Protein AF-A0A4Q3KS53-F1 (afdb_monomer)

Secondary structure (DSSP, 8-state):
----S---------EEEPPTTTTTT-SEEE----GGGHHHHH-TTS-HHHHHTT-S---S------B-GGGGSTT--SGGGG-B---

Radius of gyration: 17.67 Å; Cα contacts (8 Å, |Δi|>4): 84; chains: 1; bounding box: 33×41×44 Å

Mean predicted aligned error: 5.57 Å

Sequence (87 aa):
YTASPDVGASFVIVTTEANPAVAPLHHRMPVIVPKAHLQTWLSPATGVADAEALLVPYTGAMRIYPVSTQVNSPRHTDADCIAPIAL

Nearest PDB structures (foldseek):
  2f20-assembly2_B  TM=8.521E-01  e=1.568E-03  Bacteroides thetaiotaomicron
  6kbz-assembly4_H  TM=8.512E-01  e=5.974E-02  Escherichia coli

pLDDT: mean 92.7, std 12.27, range [43.75, 98.44]

Structure (mmCIF, N/CA/C/O backbone):
data_AF-A0A4Q3KS53-F1
#
_entry.id   AF-A0A4Q3KS53-F1
#
loop_
_atom_site.group_PDB
_atom_site.id
_atom_site.type_symbol
_atom_site.label_atom_id
_atom_site.label_alt_id
_atom_site.label_comp_id
_atom_site.label_asym_id
_atom_site.label_entity_id
_atom_site.label_seq_id
_atom_site.pdbx_PDB_ins_code
_atom_site.Cartn_x
_atom_site.Cartn_y
_atom_site.Cartn_z
_atom_site.occupancy
_atom_site.B_iso_or_equiv
_atom_site.auth_seq_id
_atom_site.auth_comp_id
_atom_site.auth_asym_id
_atom_site.auth_atom_id
_atom_site.pdbx_PDB_model_num
ATOM 1 N N . TYR A 1 1 ? -13.670 24.196 22.877 1.00 46.53 1 TYR A N 1
ATOM 2 C CA . TYR A 1 1 ? -12.473 23.569 22.290 1.00 46.53 1 TYR A CA 1
ATOM 3 C C . TYR A 1 1 ? -12.010 24.465 21.153 1.00 46.53 1 TYR A C 1
ATOM 5 O O . TYR A 1 1 ? -12.495 24.350 20.038 1.00 46.53 1 TYR A O 1
ATOM 13 N N . THR A 1 2 ? -11.205 25.475 21.467 1.0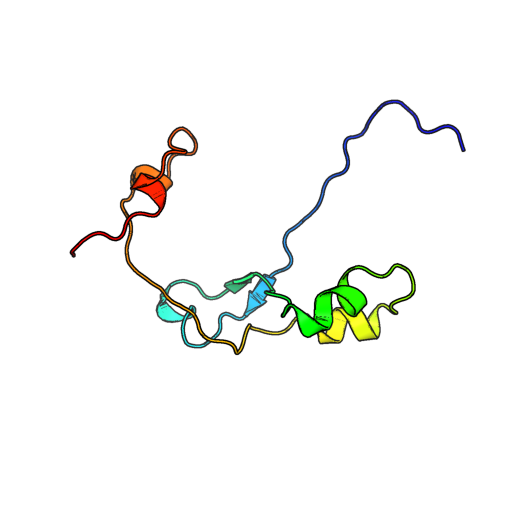0 43.75 2 THR A N 1
ATOM 14 C CA . THR A 1 2 ? -10.626 26.390 20.477 1.00 43.75 2 THR A CA 1
ATOM 15 C C . THR A 1 2 ? -9.335 25.754 19.984 1.00 43.75 2 THR A C 1
ATOM 17 O O . THR A 1 2 ? -8.361 25.699 20.732 1.00 43.75 2 THR A O 1
ATOM 20 N N . ALA A 1 3 ? -9.354 25.201 18.773 1.00 48.41 3 ALA A N 1
ATOM 21 C CA . ALA A 1 3 ? -8.147 24.692 18.141 1.00 48.41 3 ALA A CA 1
ATOM 22 C C . ALA A 1 3 ? -7.183 25.863 17.884 1.00 48.41 3 ALA A C 1
ATOM 24 O O . ALA A 1 3 ? -7.561 26.874 17.292 1.00 48.41 3 ALA A O 1
ATOM 25 N N . SER A 1 4 ? -5.959 25.717 18.393 1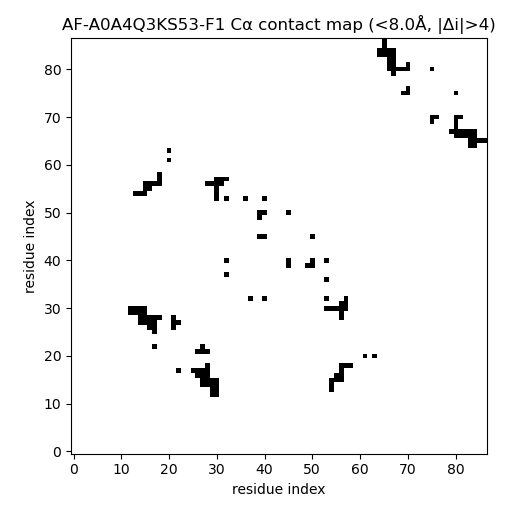.00 53.84 4 SER A N 1
ATOM 26 C CA . SER A 1 4 ? -4.788 26.541 18.068 1.00 53.84 4 SER A CA 1
ATOM 27 C C . SER A 1 4 ? -4.487 26.463 16.558 1.00 53.84 4 SER A C 1
ATOM 29 O O . SER A 1 4 ? -4.864 25.467 15.936 1.00 53.84 4 SER A O 1
ATOM 31 N N . PRO A 1 5 ? -3.820 27.463 15.952 1.00 55.50 5 PRO A N 1
ATOM 32 C CA . PRO A 1 5 ? -3.626 27.534 14.507 1.00 55.50 5 PRO A CA 1
ATOM 33 C C . PRO A 1 5 ? -2.740 26.381 14.003 1.00 55.50 5 PRO A C 1
ATOM 35 O O . PRO A 1 5 ? -1.563 26.294 14.335 1.00 55.50 5 PRO A O 1
ATOM 38 N N . ASP A 1 6 ? -3.370 25.495 13.233 1.00 67.56 6 ASP A N 1
ATOM 39 C CA . ASP A 1 6 ? -2.828 24.586 12.215 1.00 67.56 6 ASP A CA 1
ATOM 40 C C . ASP A 1 6 ? -1.473 23.906 12.511 1.00 67.56 6 ASP A C 1
ATOM 42 O O . ASP A 1 6 ? -0.467 24.102 11.827 1.00 67.56 6 ASP A O 1
ATOM 46 N N . VAL A 1 7 ? -1.461 22.984 13.480 1.00 62.41 7 VAL A N 1
ATOM 47 C CA . VAL A 1 7 ? -0.628 21.784 13.301 1.00 62.41 7 VAL A CA 1
ATOM 48 C C . VAL A 1 7 ? -1.338 20.967 12.226 1.00 62.41 7 VAL A C 1
ATOM 50 O O . VAL A 1 7 ? -2.283 20.240 12.532 1.00 62.41 7 VAL A O 1
ATOM 53 N N . GLY A 1 8 ? -0.946 21.166 10.965 1.00 73.88 8 GLY A N 1
ATOM 54 C CA . GLY A 1 8 ? -1.561 20.491 9.825 1.00 73.88 8 GLY A CA 1
ATOM 55 C C . GLY A 1 8 ? -1.672 18.988 10.082 1.00 73.88 8 GLY A C 1
ATOM 56 O O . GLY A 1 8 ? -0.722 18.355 10.551 1.00 73.88 8 GLY A O 1
ATOM 57 N N . ALA A 1 9 ? -2.854 18.425 9.830 1.00 86.75 9 ALA A N 1
ATOM 58 C CA . ALA A 1 9 ? -3.104 17.007 10.043 1.00 86.75 9 ALA A CA 1
ATOM 59 C C . ALA A 1 9 ? -2.046 16.166 9.307 1.00 86.75 9 ALA A C 1
ATOM 61 O O . ALA A 1 9 ? -1.831 16.327 8.106 1.00 86.75 9 ALA A O 1
ATOM 62 N N . SER A 1 10 ? -1.382 15.272 10.038 1.00 92.56 10 SER A N 1
ATOM 63 C CA . SER A 1 10 ? -0.423 14.315 9.484 1.00 92.56 10 SER A CA 1
ATOM 64 C C . SER A 1 10 ? -1.011 12.909 9.514 1.00 92.56 10 SER A C 1
ATOM 66 O O . SER A 1 10 ? -1.928 12.616 10.283 1.00 92.56 10 SER A O 1
ATOM 68 N N . PHE A 1 11 ? -0.500 12.035 8.653 1.00 95.19 11 PHE A N 1
ATOM 69 C CA . PHE A 1 11 ? -0.916 10.640 8.587 1.00 95.19 11 PHE A CA 1
ATOM 70 C C . PHE A 1 11 ? 0.275 9.745 8.246 1.00 95.19 11 PHE A C 1
ATOM 72 O O . PHE A 1 11 ? 1.331 10.214 7.820 1.00 95.19 11 PHE A O 1
ATOM 79 N N . VAL A 1 12 ? 0.082 8.440 8.416 1.00 97.00 12 VAL A N 1
ATOM 80 C CA . VAL A 1 12 ? 1.037 7.402 8.021 1.00 97.00 12 VAL A CA 1
ATOM 81 C C . VAL A 1 12 ? 0.359 6.395 7.101 1.00 97.00 12 VAL A C 1
ATOM 83 O O . VAL A 1 12 ? -0.851 6.183 7.181 1.00 97.00 12 VAL A O 1
ATOM 86 N N . ILE A 1 13 ? 1.142 5.753 6.236 1.00 97.88 13 ILE A N 1
ATOM 87 C CA . ILE A 1 13 ? 0.677 4.612 5.445 1.00 97.88 13 ILE A CA 1
ATOM 88 C C . ILE A 1 13 ? 0.937 3.342 6.254 1.00 97.88 13 ILE A C 1
ATOM 90 O O . ILE A 1 13 ? 2.085 3.029 6.573 1.00 97.88 13 ILE A O 1
ATOM 94 N N . VAL A 1 14 ? -0.126 2.600 6.569 1.00 97.69 14 VAL A N 1
ATOM 95 C CA . VAL A 1 14 ? -0.008 1.289 7.217 1.00 97.69 14 VAL A CA 1
ATOM 96 C C . VAL A 1 14 ? 0.495 0.270 6.198 1.00 97.69 14 VAL A C 1
ATOM 98 O O . VAL A 1 14 ? 0.045 0.224 5.051 1.00 97.69 14 VAL A O 1
ATOM 101 N N . THR A 1 15 ? 1.440 -0.562 6.615 1.00 98.19 15 THR A N 1
ATOM 102 C CA . THR A 1 15 ? 2.022 -1.616 5.780 1.00 98.19 15 THR A CA 1
ATOM 103 C C . THR A 1 15 ? 1.844 -2.979 6.418 1.00 98.19 15 THR A C 1
ATOM 105 O O . THR A 1 15 ? 1.761 -3.079 7.638 1.00 98.19 15 THR A O 1
ATOM 108 N N . THR A 1 16 ? 1.928 -4.011 5.597 1.00 98.44 16 THR A N 1
ATOM 109 C CA . THR A 1 16 ? 1.867 -5.421 5.976 1.00 98.44 16 THR A CA 1
ATOM 110 C C . THR A 1 16 ? 2.970 -6.205 5.247 1.00 98.44 16 THR A C 1
ATOM 112 O O . THR A 1 16 ? 3.790 -5.614 4.527 1.00 98.44 16 THR A O 1
ATOM 115 N N . GLU A 1 17 ? 3.029 -7.517 5.455 1.00 98.44 17 GLU A N 1
ATOM 116 C CA . GLU A 1 17 ? 3.918 -8.413 4.711 1.00 98.44 17 GLU A CA 1
ATOM 117 C C . GLU A 1 17 ? 3.591 -8.389 3.215 1.00 98.44 17 GLU A C 1
ATOM 119 O O . GLU A 1 17 ? 2.439 -8.223 2.810 1.00 98.44 17 GLU A O 1
ATOM 124 N N . ALA A 1 18 ? 4.608 -8.537 2.368 1.00 98.31 18 ALA A N 1
ATOM 125 C CA . ALA A 1 18 ? 4.389 -8.621 0.932 1.00 98.31 18 ALA A CA 1
ATOM 126 C C . ALA A 1 18 ? 3.643 -9.908 0.546 1.00 98.31 18 ALA A C 1
ATOM 128 O O . ALA A 1 18 ? 3.967 -11.002 1.002 1.00 98.31 18 ALA A O 1
ATOM 129 N N . ASN A 1 19 ? 2.672 -9.786 -0.360 1.00 98.00 19 ASN A N 1
ATOM 130 C CA . ASN A 1 19 ? 2.050 -10.939 -1.006 1.00 98.00 19 ASN A CA 1
ATOM 131 C C . ASN A 1 19 ? 3.002 -11.569 -2.057 1.00 98.00 19 ASN A C 1
ATOM 133 O O . ASN A 1 19 ? 4.030 -10.971 -2.392 1.00 98.00 19 ASN A O 1
ATOM 137 N N . PRO A 1 20 ? 2.668 -12.735 -2.650 1.00 96.81 20 PRO A N 1
ATOM 138 C CA . PRO A 1 20 ? 3.542 -13.401 -3.622 1.00 96.81 20 PRO A CA 1
ATOM 139 C C . PRO A 1 20 ? 3.907 -12.5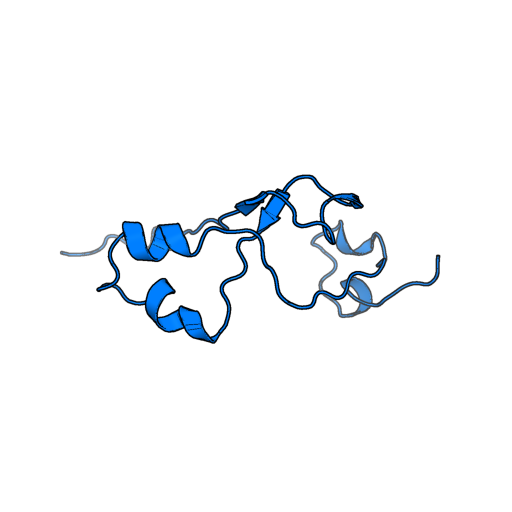66 -4.858 1.00 96.81 20 PRO A C 1
ATOM 141 O O . PRO A 1 20 ? 4.954 -12.795 -5.455 1.00 96.81 20 PRO A O 1
ATOM 144 N N . ALA A 1 21 ? 3.068 -11.600 -5.249 1.00 96.62 21 ALA A N 1
ATOM 145 C CA . ALA A 1 21 ? 3.352 -10.724 -6.384 1.00 96.62 21 ALA A CA 1
ATOM 146 C C . ALA A 1 21 ? 4.413 -9.661 -6.043 1.00 96.62 21 ALA A C 1
ATOM 148 O O . ALA A 1 21 ? 5.234 -9.325 -6.893 1.00 96.62 21 ALA A O 1
ATOM 149 N N . VAL A 1 22 ? 4.408 -9.139 -4.811 1.00 97.94 22 VAL A N 1
ATOM 150 C CA . VAL A 1 22 ? 5.315 -8.067 -4.359 1.00 97.94 22 VAL A CA 1
ATOM 151 C C . VAL A 1 22 ? 6.595 -8.612 -3.720 1.00 97.94 22 VAL A C 1
ATOM 153 O O . VAL A 1 22 ? 7.632 -7.958 -3.804 1.00 97.94 22 VAL A O 1
ATOM 156 N N . ALA A 1 23 ? 6.556 -9.812 -3.135 1.00 97.81 23 ALA A N 1
ATOM 157 C CA . ALA A 1 23 ? 7.688 -10.423 -2.435 1.00 97.81 23 ALA A CA 1
ATOM 158 C C . ALA A 1 23 ? 9.011 -10.459 -3.236 1.00 97.81 23 ALA A C 1
ATOM 160 O O . ALA A 1 23 ? 10.057 -10.235 -2.626 1.00 97.81 23 ALA A O 1
ATOM 161 N N . PRO A 1 24 ? 9.018 -10.659 -4.575 1.00 96.81 24 PRO A N 1
ATOM 162 C CA . PRO A 1 24 ? 10.248 -10.575 -5.369 1.00 96.81 24 PRO A CA 1
ATOM 1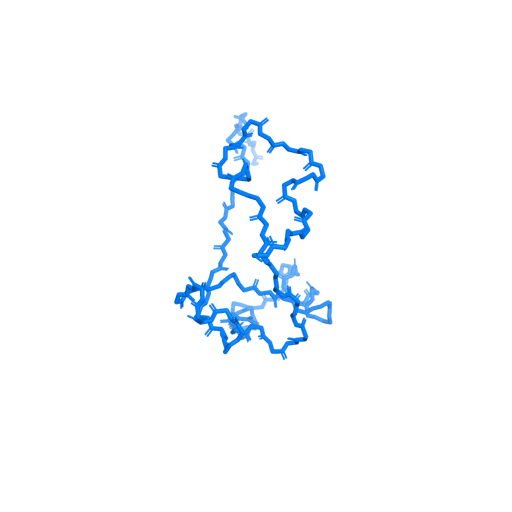63 C C . PRO A 1 24 ? 10.880 -9.174 -5.423 1.00 96.81 24 PRO A C 1
ATOM 165 O O . PRO A 1 24 ? 12.062 -9.056 -5.732 1.00 96.81 24 PRO A O 1
ATOM 168 N N . LEU A 1 25 ? 10.105 -8.116 -5.160 1.00 95.88 25 LEU A N 1
ATOM 169 C CA . LEU A 1 25 ? 10.554 -6.720 -5.188 1.00 95.88 25 LEU A CA 1
ATOM 170 C C . LEU A 1 25 ? 10.923 -6.196 -3.797 1.00 95.88 25 LEU A C 1
ATOM 172 O O . LEU A 1 25 ? 11.893 -5.455 -3.650 1.00 95.88 25 LEU A O 1
ATOM 176 N N . HIS A 1 26 ? 10.120 -6.525 -2.781 1.00 97.94 26 HIS A N 1
ATOM 177 C CA . HIS A 1 26 ? 10.300 -6.042 -1.415 1.00 97.94 26 HIS A CA 1
ATOM 178 C C . HIS A 1 26 ? 9.538 -6.921 -0.407 1.00 97.94 26 HIS A C 1
ATOM 180 O O . HIS A 1 26 ? 8.496 -7.480 -0.727 1.00 97.94 26 HIS A O 1
ATOM 186 N N . HIS A 1 27 ? 10.014 -6.999 0.841 1.00 98.31 27 HIS A N 1
ATOM 187 C CA . HIS A 1 27 ? 9.423 -7.836 1.903 1.00 98.31 27 HIS A CA 1
ATOM 188 C C . HIS A 1 27 ? 8.160 -7.235 2.558 1.00 98.31 27 HIS A C 1
ATOM 190 O O . HIS A 1 27 ? 7.450 -7.914 3.296 1.00 98.31 27 HIS A O 1
ATOM 196 N N . ARG A 1 28 ? 7.869 -5.956 2.295 1.00 98.25 28 ARG A N 1
ATOM 197 C CA . ARG A 1 28 ? 6.684 -5.225 2.782 1.00 98.25 28 ARG A CA 1
ATOM 198 C C . ARG A 1 28 ? 5.892 -4.622 1.637 1.00 98.25 28 ARG A C 1
ATOM 200 O O . ARG A 1 28 ? 6.485 -4.203 0.644 1.00 98.25 28 ARG A O 1
ATOM 207 N N . MET A 1 29 ? 4.589 -4.468 1.850 1.00 98.31 29 MET A N 1
ATOM 208 C CA . MET A 1 29 ? 3.671 -3.747 0.965 1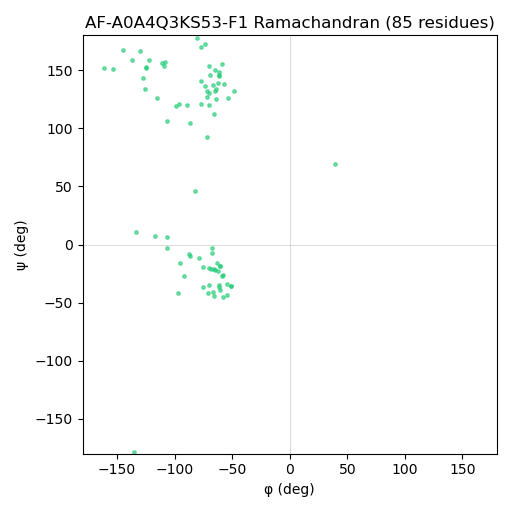.00 98.31 29 MET A CA 1
ATOM 209 C C . MET A 1 29 ? 2.707 -2.858 1.773 1.00 98.31 29 MET A C 1
ATOM 211 O O . MET A 1 29 ? 2.511 -3.105 2.965 1.00 98.31 29 MET A O 1
ATOM 215 N N . PRO A 1 30 ? 2.094 -1.818 1.182 1.00 98.38 30 PRO A N 1
ATOM 216 C CA . PRO A 1 30 ? 1.010 -1.093 1.843 1.00 98.38 30 PRO A CA 1
ATOM 217 C C . PRO A 1 30 ? -0.214 -1.996 2.053 1.00 98.38 30 PRO A C 1
ATOM 219 O O . PRO A 1 30 ? -0.483 -2.886 1.244 1.00 98.38 30 PRO A O 1
ATOM 222 N N . VAL A 1 31 ? -0.986 -1.738 3.110 1.00 98.31 31 VAL A N 1
ATOM 223 C CA . VAL A 1 31 ? -2.326 -2.326 3.257 1.00 98.31 31 VAL A CA 1
ATOM 224 C C . VAL A 1 31 ? -3.244 -1.687 2.215 1.00 98.31 31 VAL A C 1
ATOM 226 O O . VAL A 1 31 ? -3.429 -0.471 2.201 1.00 98.31 31 VAL A O 1
ATOM 229 N N . ILE A 1 32 ? -3.815 -2.503 1.328 1.00 98.00 32 ILE A N 1
ATOM 230 C CA . ILE A 1 32 ? -4.748 -2.050 0.289 1.00 98.00 32 ILE A CA 1
ATOM 231 C C . ILE A 1 32 ? -6.151 -2.504 0.685 1.00 98.00 32 ILE A C 1
ATOM 233 O O . ILE A 1 32 ? -6.486 -3.680 0.560 1.00 98.00 32 ILE A O 1
ATOM 237 N N . VAL A 1 33 ? -6.981 -1.564 1.138 1.00 97.31 33 VAL A N 1
ATOM 238 C CA . VAL A 1 33 ? -8.369 -1.835 1.537 1.00 97.31 33 VAL A CA 1
ATOM 239 C C . VAL A 1 33 ? -9.253 -1.984 0.288 1.00 97.31 33 VAL A C 1
ATOM 241 O O . VAL A 1 33 ? -9.359 -1.038 -0.501 1.00 97.31 33 VAL A O 1
ATOM 244 N N . PRO A 1 34 ? -9.923 -3.135 0.073 1.00 95.94 34 PRO A N 1
ATOM 245 C CA . PRO A 1 34 ? -10.863 -3.295 -1.032 1.00 95.94 34 PRO A CA 1
ATOM 246 C C . PRO A 1 34 ? -12.031 -2.310 -0.930 1.00 95.94 34 PRO A C 1
ATOM 248 O O . PRO A 1 34 ? -12.510 -2.012 0.162 1.00 95.94 34 PRO A O 1
ATOM 251 N N . LYS A 1 35 ? -12.567 -1.872 -2.078 1.00 95.62 35 LYS A N 1
ATOM 252 C CA . LYS A 1 35 ? -13.680 -0.902 -2.130 1.00 95.62 35 LYS A CA 1
ATOM 253 C C . LYS A 1 35 ? -14.880 -1.292 -1.253 1.00 95.62 35 LYS A C 1
ATOM 255 O O . LYS A 1 35 ? -15.491 -0.419 -0.648 1.00 95.62 35 LYS A O 1
ATOM 260 N N . ALA A 1 36 ? -15.181 -2.589 -1.156 1.00 96.56 36 ALA A N 1
ATOM 261 C CA . ALA A 1 36 ? -16.274 -3.121 -0.340 1.00 96.56 36 ALA A CA 1
ATOM 262 C C . ALA A 1 36 ? -16.114 -2.857 1.172 1.00 96.56 36 ALA A C 1
ATOM 264 O O . ALA A 1 36 ? -17.111 -2.824 1.885 1.00 96.56 36 ALA A O 1
ATOM 265 N N . HIS A 1 37 ? -14.888 -2.627 1.655 1.00 96.69 37 HIS A N 1
ATOM 266 C CA . HIS A 1 37 ? -14.577 -2.418 3.073 1.00 96.69 37 HIS A CA 1
ATOM 267 C C . HIS A 1 37 ? -14.245 -0.960 3.420 1.00 96.69 37 HIS A C 1
ATOM 269 O O . HIS A 1 37 ? -13.886 -0.669 4.558 1.00 96.69 37 HIS A O 1
ATOM 275 N N . LEU A 1 38 ? -14.391 -0.017 2.479 1.00 96.06 38 LEU A N 1
ATOM 276 C CA . LEU A 1 38 ? -14.082 1.398 2.732 1.00 96.06 38 LEU A CA 1
ATOM 277 C C . LEU A 1 38 ? -14.942 2.007 3.842 1.00 96.06 38 LEU A C 1
ATOM 279 O O . LEU A 1 38 ? -14.442 2.820 4.608 1.00 96.06 38 LEU A O 1
ATOM 283 N N . GLN A 1 39 ? -16.216 1.615 3.944 1.00 96.81 39 GLN A N 1
ATOM 284 C CA . GLN A 1 39 ? -17.094 2.105 5.012 1.00 96.81 39 GLN A CA 1
ATOM 285 C C . GLN A 1 39 ? -16.630 1.614 6.382 1.00 96.81 39 GLN A C 1
ATOM 287 O O . GLN A 1 39 ? -16.523 2.414 7.305 1.00 96.81 39 GLN A O 1
ATOM 292 N N . THR A 1 40 ? -16.275 0.332 6.496 1.00 97.00 40 THR A N 1
ATOM 293 C CA . THR A 1 40 ? -15.654 -0.209 7.710 1.00 97.00 40 THR A CA 1
ATOM 294 C C . THR A 1 40 ? -14.368 0.553 8.034 1.00 97.00 40 THR A C 1
ATOM 296 O O . THR A 1 40 ? -14.198 0.988 9.161 1.00 97.00 40 THR A O 1
ATOM 299 N N . TRP A 1 41 ? -13.503 0.819 7.054 1.00 97.31 41 TRP A N 1
ATOM 300 C CA . TRP A 1 41 ? -12.241 1.528 7.293 1.00 97.31 41 TRP A CA 1
ATOM 301 C C . TRP A 1 41 ? -12.398 3.001 7.718 1.00 97.31 41 TRP A C 1
ATOM 303 O O . TRP A 1 41 ? -11.659 3.472 8.576 1.00 97.31 41 TRP A O 1
ATOM 313 N N . LEU A 1 42 ? -13.327 3.744 7.109 1.00 96.75 42 LEU A N 1
ATOM 314 C CA . LEU A 1 42 ? -13.439 5.201 7.285 1.00 96.75 42 LEU A CA 1
ATOM 315 C C . LEU A 1 42 ? -14.451 5.626 8.357 1.00 96.75 42 LEU A C 1
ATOM 317 O O . LEU A 1 42 ? -14.450 6.789 8.762 1.00 96.75 42 LEU A O 1
ATOM 321 N N . SER A 1 43 ? -15.344 4.731 8.781 1.00 97.44 43 SER A N 1
ATOM 322 C CA . SER A 1 43 ? -16.399 5.066 9.737 1.00 97.44 43 SER A CA 1
ATOM 323 C C . SER A 1 43 ? -15.830 5.283 11.146 1.00 97.44 43 SER A C 1
ATOM 325 O O . SER A 1 43 ? -15.214 4.371 11.699 1.00 97.44 43 SER A O 1
ATOM 327 N N . PRO A 1 44 ? -16.122 6.424 11.800 1.00 96.19 44 PRO A N 1
ATOM 328 C CA . PRO A 1 44 ? -15.761 6.649 13.202 1.00 96.19 44 PRO A CA 1
ATOM 329 C C . PRO A 1 44 ? -16.438 5.682 14.184 1.00 96.19 44 PRO A C 1
ATOM 331 O O . PRO A 1 44 ? -16.040 5.612 15.342 1.00 96.19 44 PRO A O 1
ATOM 334 N N . ALA A 1 45 ? -17.492 4.986 13.744 1.00 97.44 45 ALA A N 1
ATOM 335 C CA . ALA A 1 45 ? -18.212 4.003 14.549 1.00 97.44 45 ALA A CA 1
ATOM 336 C C . ALA A 1 45 ? -17.590 2.598 14.484 1.00 97.44 45 ALA A C 1
ATOM 338 O O . ALA A 1 45 ? -18.010 1.720 15.236 1.00 97.44 45 ALA A O 1
ATOM 339 N N . THR A 1 46 ? -16.627 2.364 13.587 1.00 97.69 46 THR A N 1
ATOM 340 C CA . THR A 1 46 ? -15.944 1.073 13.488 1.00 97.69 46 THR A CA 1
ATOM 341 C C . THR A 1 46 ? -15.041 0.861 14.698 1.00 97.69 46 THR A C 1
ATOM 343 O O . THR A 1 46 ? -14.236 1.725 15.048 1.00 97.69 46 THR A O 1
ATOM 346 N N . GLY A 1 47 ? -15.159 -0.304 15.337 1.00 97.75 47 GLY A N 1
ATOM 347 C CA . GLY A 1 47 ? -14.279 -0.685 16.436 1.00 97.75 47 GLY A CA 1
ATOM 348 C C . GLY A 1 47 ? -12.856 -0.976 15.956 1.00 97.75 47 GLY A C 1
ATOM 349 O O . GLY A 1 47 ? -12.640 -1.400 14.823 1.00 97.75 47 GLY A O 1
ATOM 350 N N . VAL A 1 48 ? -11.870 -0.809 16.841 1.00 96.06 48 VAL A N 1
ATOM 351 C CA . VAL A 1 48 ? -10.452 -1.065 16.516 1.00 96.06 48 VAL A CA 1
ATOM 352 C C . VAL A 1 48 ? -10.240 -2.480 15.970 1.00 96.06 48 VAL A C 1
ATOM 354 O O . VAL A 1 48 ? -9.582 -2.633 14.950 1.00 96.06 48 VAL A O 1
ATOM 357 N N . ALA A 1 49 ? -10.863 -3.494 16.578 1.00 97.44 49 ALA A N 1
ATOM 358 C CA . ALA A 1 49 ? -10.737 -4.886 16.140 1.00 97.44 49 ALA A CA 1
ATOM 359 C C . ALA A 1 49 ? -11.236 -5.112 14.698 1.00 97.44 49 ALA A C 1
ATOM 361 O O . ALA A 1 49 ? -10.611 -5.843 13.931 1.00 97.44 49 ALA A O 1
ATOM 362 N N . ASP A 1 50 ? -12.329 -4.451 14.306 1.00 96.88 50 ASP A N 1
ATOM 363 C CA . ASP A 1 50 ? -12.876 -4.551 12.949 1.00 96.88 50 ASP A CA 1
ATOM 364 C C . ASP A 1 50 ? -11.962 -3.863 11.924 1.00 96.88 50 ASP A C 1
ATOM 366 O O . ASP A 1 50 ? -11.821 -4.334 10.795 1.00 96.88 50 ASP A O 1
ATOM 370 N N . ALA A 1 51 ? -11.311 -2.761 12.312 1.00 96.19 51 ALA A N 1
ATOM 371 C CA . ALA A 1 51 ? -10.322 -2.086 11.477 1.00 96.19 51 ALA A CA 1
ATOM 372 C C . ALA A 1 51 ? -9.022 -2.902 11.354 1.00 96.19 51 ALA A C 1
ATOM 374 O O . ALA A 1 51 ? -8.475 -3.024 10.257 1.00 96.19 51 ALA A O 1
ATOM 375 N N . GLU A 1 52 ? -8.548 -3.502 12.450 1.00 96.81 52 GLU A N 1
ATOM 376 C CA . GLU A 1 52 ? -7.364 -4.370 12.475 1.00 96.81 52 GLU A CA 1
ATOM 377 C C . GLU A 1 52 ? -7.536 -5.609 11.590 1.00 96.81 52 GLU A C 1
ATOM 379 O O . GLU A 1 52 ? -6.592 -6.016 10.911 1.00 96.81 52 GLU A O 1
ATOM 384 N N . ALA A 1 53 ? -8.752 -6.157 11.506 1.00 97.19 53 ALA A N 1
ATOM 385 C CA . ALA A 1 53 ? -9.068 -7.276 10.620 1.00 97.19 53 ALA A CA 1
ATOM 386 C C . ALA A 1 53 ? -8.843 -6.965 9.123 1.00 97.19 53 ALA A C 1
ATOM 388 O O . ALA A 1 53 ? -8.711 -7.885 8.316 1.00 97.19 53 ALA A O 1
ATOM 389 N N . LEU A 1 54 ? -8.770 -5.684 8.739 1.00 97.44 54 LEU A N 1
ATOM 390 C CA . LEU A 1 54 ? -8.479 -5.253 7.368 1.00 97.44 54 LEU A CA 1
ATOM 391 C C . LEU A 1 54 ? -6.971 -5.132 7.074 1.00 97.44 54 LEU A C 1
ATOM 393 O O . LEU A 1 54 ? -6.599 -4.929 5.917 1.00 97.44 54 LEU A O 1
ATOM 397 N N . LEU A 1 55 ? -6.092 -5.260 8.077 1.00 97.75 55 LEU A N 1
ATOM 398 C CA . LEU A 1 55 ? -4.640 -5.041 7.962 1.00 97.75 55 LEU A CA 1
ATOM 399 C C . LEU A 1 55 ? -3.878 -6.260 7.410 1.00 97.75 55 LEU A C 1
ATOM 401 O O . LEU A 1 55 ? -2.829 -6.657 7.920 1.00 97.75 55 LEU A O 1
ATOM 405 N N . VAL A 1 56 ? -4.394 -6.850 6.337 1.00 97.88 56 VAL A N 1
ATOM 406 C CA . VAL A 1 56 ? -3.859 -8.069 5.711 1.00 97.88 56 VAL A CA 1
ATOM 407 C C . VAL A 1 56 ? -3.248 -7.784 4.331 1.00 97.88 56 VAL A C 1
ATOM 409 O O . VAL A 1 56 ? -3.618 -6.793 3.690 1.00 97.88 56 VAL A O 1
ATOM 412 N N . PRO A 1 57 ? -2.317 -8.627 3.834 1.00 98.31 57 PRO A N 1
ATOM 413 C CA . PRO A 1 57 ? -1.791 -8.502 2.476 1.00 98.31 57 PRO A CA 1
ATOM 414 C C . PRO A 1 57 ? -2.909 -8.566 1.432 1.00 98.31 57 PRO A C 1
ATOM 416 O O . PRO A 1 57 ? -3.824 -9.384 1.523 1.00 98.31 57 PRO A O 1
ATOM 419 N N . TYR A 1 58 ? -2.834 -7.709 0.411 1.00 97.81 58 TYR A N 1
ATOM 420 C CA . TYR A 1 58 ? -3.862 -7.646 -0.626 1.00 97.81 58 TYR A CA 1
ATOM 421 C C . TYR A 1 58 ? -3.920 -8.943 -1.439 1.00 97.81 58 TYR A C 1
ATOM 423 O O . TYR A 1 58 ? -2.896 -9.424 -1.927 1.00 97.81 58 TYR A O 1
ATOM 431 N N . THR A 1 59 ? -5.124 -9.479 -1.631 1.00 96.12 59 THR A N 1
ATOM 432 C CA . THR A 1 59 ? -5.365 -10.753 -2.333 1.00 96.12 59 THR A CA 1
ATOM 433 C C . THR A 1 59 ? -5.961 -10.586 -3.733 1.00 96.12 59 THR A C 1
ATOM 435 O O . THR A 1 59 ? -6.181 -11.573 -4.431 1.00 96.12 59 THR A O 1
ATOM 438 N N . GLY A 1 60 ? -6.249 -9.352 -4.156 1.00 94.75 60 GLY A N 1
ATOM 439 C CA . GLY A 1 60 ? -6.809 -9.080 -5.477 1.00 94.75 60 GLY A CA 1
ATOM 440 C C . GLY A 1 60 ? -5.765 -9.068 -6.594 1.00 94.75 60 GLY A C 1
ATOM 441 O O . GLY A 1 60 ? -4.563 -9.209 -6.374 1.00 94.75 60 GLY A O 1
ATOM 442 N N . ALA A 1 61 ? -6.242 -8.866 -7.823 1.00 94.81 61 ALA A N 1
ATOM 443 C CA . ALA A 1 61 ? -5.382 -8.775 -8.995 1.00 94.81 61 ALA A CA 1
ATOM 444 C C . ALA A 1 61 ? -4.445 -7.561 -8.911 1.00 94.81 61 ALA A C 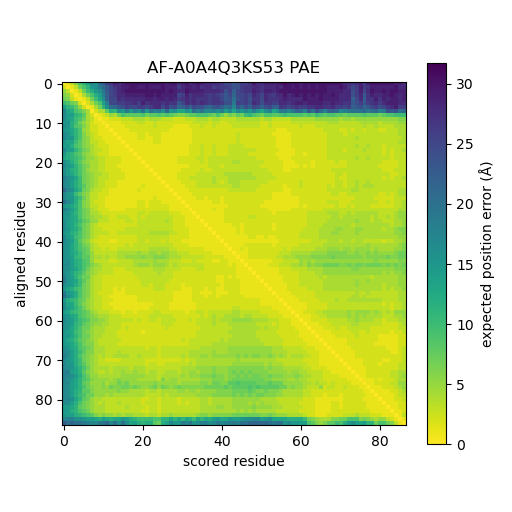1
ATOM 446 O O . ALA A 1 61 ? -4.872 -6.440 -8.631 1.00 94.81 61 ALA A O 1
ATOM 447 N N . MET A 1 62 ? -3.168 -7.788 -9.215 1.00 95.44 62 MET A N 1
ATOM 448 C CA . MET A 1 62 ? -2.138 -6.757 -9.276 1.00 95.44 62 MET A CA 1
ATOM 449 C C . MET A 1 62 ? -1.422 -6.830 -10.619 1.00 95.44 62 MET A C 1
ATOM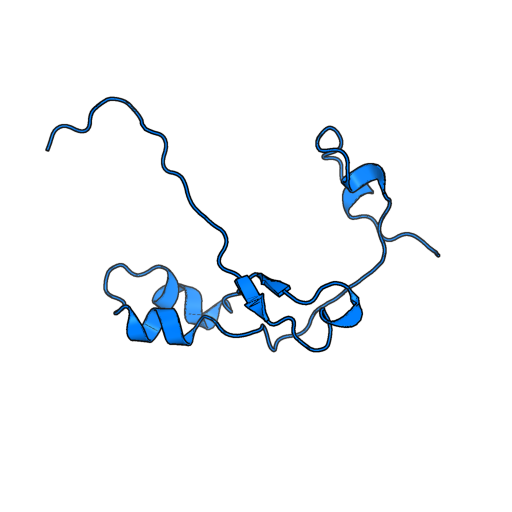 451 O O . MET A 1 62 ? -1.178 -7.913 -11.149 1.00 95.44 62 MET A O 1
ATOM 455 N N . ARG A 1 63 ? -1.060 -5.666 -11.156 1.00 95.50 63 ARG A N 1
ATOM 456 C CA . ARG A 1 63 ? -0.189 -5.549 -12.324 1.00 95.50 63 ARG A CA 1
ATOM 457 C C . ARG A 1 63 ? 1.097 -4.862 -11.887 1.00 95.50 63 ARG A C 1
ATOM 459 O O . ARG A 1 63 ? 1.046 -3.774 -11.325 1.00 95.50 63 ARG A O 1
ATOM 466 N N . ILE A 1 64 ? 2.224 -5.502 -12.169 1.00 96.06 64 ILE A N 1
ATOM 467 C CA . ILE A 1 64 ? 3.568 -5.038 -11.822 1.00 96.06 64 ILE A CA 1
ATOM 468 C C . ILE A 1 64 ? 4.381 -5.007 -13.114 1.00 96.06 64 ILE A C 1
ATOM 470 O O . ILE A 1 64 ? 4.296 -5.937 -13.916 1.00 96.06 64 ILE A O 1
ATOM 474 N N . TYR A 1 65 ? 5.115 -3.925 -13.347 1.00 96.75 65 TYR A N 1
ATOM 475 C CA . TYR A 1 65 ? 5.940 -3.742 -14.539 1.00 96.75 65 TYR A CA 1
ATOM 476 C C . TYR A 1 65 ? 7.107 -2.794 -14.232 1.00 96.75 65 TYR A C 1
ATOM 478 O O . TYR A 1 65 ? 6.976 -1.945 -13.347 1.00 96.75 65 TYR A O 1
ATOM 486 N N . PRO A 1 66 ? 8.249 -2.938 -14.925 1.00 96.69 66 PRO A N 1
ATOM 487 C CA . PRO A 1 66 ? 9.386 -2.043 -14.757 1.00 96.69 66 PRO A CA 1
ATOM 488 C C . PRO A 1 66 ? 9.069 -0.647 -15.303 1.00 96.69 66 PRO A C 1
ATOM 490 O O . PRO A 1 66 ? 8.376 -0.501 -16.313 1.00 96.69 66 PRO A O 1
ATOM 493 N N . VAL A 1 67 ? 9.620 0.367 -14.641 1.00 97.50 67 VAL A N 1
ATOM 494 C CA . VAL A 1 67 ? 9.536 1.781 -15.028 1.00 97.50 67 VAL A CA 1
ATOM 495 C C . VAL A 1 67 ? 10.931 2.405 -15.019 1.00 97.50 67 VAL A C 1
ATOM 497 O O . VAL A 1 67 ? 11.884 1.827 -14.493 1.00 97.50 67 VAL A O 1
ATOM 500 N N . SER A 1 68 ? 11.054 3.590 -15.612 1.00 96.50 68 SER A N 1
ATOM 501 C CA . SER A 1 68 ? 12.298 4.363 -15.629 1.00 96.50 68 SER A CA 1
ATOM 502 C C . SER A 1 68 ? 12.767 4.738 -14.218 1.00 96.50 68 SER A C 1
ATOM 504 O O . SER A 1 68 ? 11.965 5.092 -13.356 1.00 96.50 68 SER A O 1
ATOM 506 N N . THR A 1 69 ? 14.083 4.772 -13.993 1.00 95.75 69 THR A N 1
ATOM 507 C CA . THR A 1 69 ? 14.680 5.240 -12.727 1.00 95.75 69 THR A CA 1
ATOM 508 C C . THR A 1 69 ? 14.481 6.735 -12.473 1.00 95.75 69 THR A C 1
ATOM 510 O O . THR A 1 69 ? 14.776 7.203 -11.374 1.00 95.75 69 THR A O 1
ATOM 513 N N . GLN A 1 70 ? 13.946 7.489 -13.441 1.00 95.81 70 GLN A N 1
ATOM 514 C CA . GLN A 1 70 ? 13.572 8.895 -13.256 1.00 95.81 70 GLN A CA 1
ATOM 515 C C . GLN A 1 70 ? 12.615 9.098 -12.070 1.00 95.81 70 GLN A C 1
ATOM 517 O O . GLN A 1 70 ? 12.767 10.077 -11.340 1.00 95.81 70 GLN A O 1
ATOM 522 N N . VAL A 1 71 ? 11.721 8.132 -11.803 1.00 97.25 71 VAL A N 1
ATOM 523 C CA . VAL A 1 71 ? 10.771 8.173 -10.674 1.00 97.25 71 VAL A CA 1
ATOM 524 C C . VAL A 1 71 ? 11.451 8.248 -9.298 1.00 97.25 71 VAL A C 1
ATOM 526 O O . VAL A 1 71 ? 10.837 8.665 -8.320 1.00 97.25 71 VAL A O 1
ATOM 529 N N . ASN A 1 72 ? 12.738 7.892 -9.202 1.00 96.88 72 ASN A N 1
ATOM 530 C CA . ASN A 1 72 ? 13.497 7.980 -7.952 1.00 96.88 72 ASN A CA 1
ATOM 531 C C . ASN A 1 72 ? 13.740 9.431 -7.509 1.00 96.88 72 ASN A C 1
ATOM 533 O O . ASN A 1 72 ? 14.042 9.677 -6.340 1.00 96.88 72 ASN A O 1
ATOM 537 N N . SER A 1 73 ? 13.658 10.393 -8.431 1.00 97.44 73 SER A N 1
ATOM 538 C CA . SER A 1 73 ? 13.835 11.808 -8.132 1.00 97.44 73 SER A CA 1
ATOM 539 C C . SER A 1 73 ? 12.466 12.482 -7.993 1.00 97.44 73 SER A C 1
ATOM 541 O O . SER A 1 73 ? 11.734 12.572 -8.976 1.00 97.44 73 SER A O 1
ATOM 543 N N . PRO A 1 74 ? 12.132 13.063 -6.824 1.00 95.75 74 PRO A N 1
ATOM 544 C CA . PRO A 1 74 ? 10.832 13.703 -6.590 1.00 95.75 74 PRO A CA 1
ATOM 545 C C . PRO A 1 74 ? 10.609 14.975 -7.425 1.00 95.75 74 PRO A C 1
ATOM 547 O O . PRO A 1 74 ? 9.553 15.594 -7.342 1.00 95.75 74 PRO A O 1
ATOM 550 N N . ARG A 1 75 ? 11.610 15.402 -8.207 1.00 96.69 75 ARG A N 1
ATOM 551 C CA . ARG A 1 75 ? 11.481 16.504 -9.169 1.00 96.69 75 ARG A CA 1
ATOM 552 C C . ARG A 1 75 ? 10.713 16.093 -10.429 1.00 96.69 75 ARG A C 1
ATOM 554 O O . ARG A 1 75 ? 10.249 16.980 -11.136 1.00 96.69 75 ARG A O 1
ATOM 561 N N . HIS A 1 76 ? 10.603 14.793 -10.704 1.00 96.44 76 HIS A N 1
ATOM 562 C CA . HIS A 1 76 ? 9.835 14.255 -11.821 1.00 96.44 76 HIS A CA 1
ATOM 563 C C . HIS A 1 76 ? 8.451 13.838 -11.320 1.00 96.44 76 HIS A C 1
ATOM 565 O O . HIS A 1 76 ? 8.328 13.029 -10.402 1.00 96.44 76 HIS A O 1
ATOM 571 N N . THR A 1 77 ? 7.409 14.433 -11.896 1.00 95.31 77 THR A N 1
ATOM 572 C CA . THR A 1 77 ? 5.997 14.178 -11.549 1.00 95.31 77 THR A CA 1
ATOM 573 C C . THR A 1 77 ? 5.122 13.989 -12.790 1.00 95.31 77 THR A C 1
ATOM 575 O O . THR A 1 77 ? 3.893 13.984 -12.709 1.00 95.31 77 THR A O 1
ATOM 578 N N . ASP A 1 78 ? 5.759 13.856 -13.949 1.00 95.94 78 ASP A N 1
ATOM 579 C CA . ASP A 1 78 ? 5.133 13.616 -15.241 1.00 95.94 78 ASP A CA 1
ATOM 580 C C . ASP A 1 78 ? 4.688 12.151 -15.414 1.00 95.94 78 ASP A C 1
ATOM 582 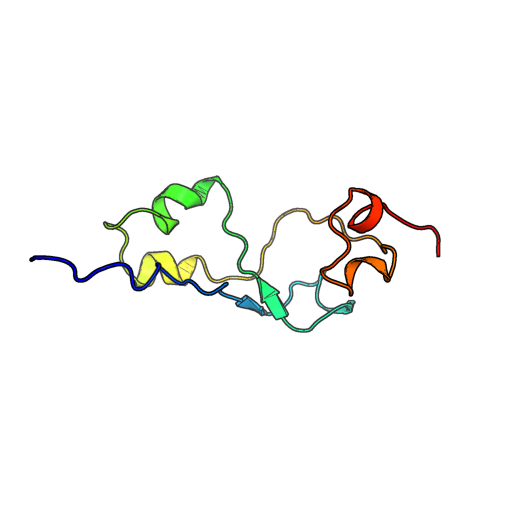O O . ASP A 1 78 ? 4.987 11.264 -14.611 1.00 95.94 78 ASP A O 1
ATOM 586 N N . ALA A 1 79 ? 3.926 11.898 -16.480 1.00 96.19 79 ALA A N 1
ATOM 587 C CA . ALA A 1 79 ? 3.363 10.580 -16.765 1.00 96.19 79 ALA A CA 1
ATOM 588 C C . ALA A 1 79 ? 4.432 9.511 -17.061 1.00 96.19 79 ALA A C 1
ATOM 590 O O . ALA A 1 79 ? 4.163 8.320 -16.876 1.00 96.19 79 ALA A O 1
ATOM 591 N N . ASP A 1 80 ? 5.641 9.913 -17.465 1.00 94.75 80 ASP A N 1
ATOM 592 C CA . ASP A 1 80 ? 6.717 8.984 -17.815 1.00 94.75 80 ASP A CA 1
ATOM 593 C C . ASP A 1 80 ? 7.262 8.256 -16.575 1.00 94.75 80 ASP A C 1
ATOM 595 O O . ASP A 1 80 ? 7.786 7.146 -16.686 1.00 94.75 80 ASP A O 1
ATOM 599 N N . CYS A 1 81 ? 7.045 8.808 -15.374 1.00 96.88 81 CYS A N 1
ATOM 600 C CA . CYS A 1 81 ? 7.386 8.170 -14.099 1.00 96.88 81 CYS A CA 1
ATOM 601 C C . CYS A 1 81 ? 6.698 6.812 -13.884 1.00 96.88 81 CYS A C 1
ATOM 603 O O . CYS A 1 81 ? 7.227 5.963 -13.166 1.00 96.88 81 CYS A O 1
ATOM 605 N N . ILE A 1 82 ? 5.526 6.600 -14.493 1.00 96.81 82 ILE A N 1
ATOM 606 C CA . ILE A 1 82 ? 4.773 5.339 -14.412 1.00 96.81 82 ILE A CA 1
ATOM 607 C C . ILE A 1 82 ? 4.626 4.654 -15.774 1.00 96.81 82 ILE A C 1
ATOM 609 O O . ILE A 1 82 ? 3.893 3.673 -15.889 1.00 96.81 82 ILE A O 1
ATOM 613 N N . ALA A 1 83 ? 5.287 5.154 -16.819 1.00 97.00 83 ALA A N 1
ATOM 614 C CA . ALA A 1 83 ? 5.243 4.527 -18.131 1.00 97.00 83 ALA A CA 1
ATOM 615 C C . ALA A 1 83 ? 6.046 3.209 -18.113 1.00 97.00 83 ALA A C 1
ATOM 617 O O . ALA A 1 83 ? 7.187 3.193 -17.637 1.00 97.00 83 ALA A O 1
ATOM 618 N N . PRO A 1 84 ? 5.491 2.094 -18.629 1.00 97.69 84 PRO A N 1
ATOM 619 C CA . PRO A 1 84 ? 6.240 0.850 -18.744 1.00 97.69 84 PRO A CA 1
ATOM 620 C C . PRO A 1 84 ? 7.447 1.010 -19.670 1.00 97.69 84 PRO A C 1
ATOM 622 O O . PRO A 1 84 ? 7.327 1.591 -20.749 1.00 97.69 84 PRO A O 1
ATOM 625 N N . ILE A 1 85 ? 8.579 0.423 -19.288 1.00 96.81 85 ILE A N 1
ATOM 626 C CA . ILE A 1 85 ? 9.768 0.327 -20.146 1.00 96.81 85 ILE A CA 1
ATOM 627 C C . ILE A 1 85 ? 9.988 -1.115 -20.616 1.00 96.81 85 ILE A C 1
ATOM 629 O O . ILE A 1 85 ? 9.581 -2.067 -19.948 1.00 96.81 85 ILE A O 1
ATOM 633 N N . ALA A 1 86 ? 10.638 -1.277 -21.769 1.00 89.31 86 ALA A N 1
ATOM 634 C CA . ALA A 1 86 ? 11.230 -2.558 -22.145 1.00 89.31 86 ALA A CA 1
ATOM 635 C C . ALA A 1 86 ? 12.535 -2.755 -21.356 1.00 89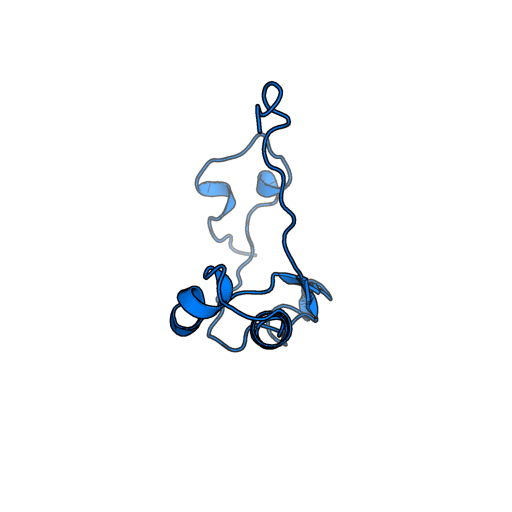.31 86 ALA A C 1
ATOM 637 O O . ALA A 1 86 ? 13.269 -1.787 -21.148 1.00 89.31 86 ALA A O 1
ATOM 638 N N . LEU A 1 87 ? 12.787 -3.987 -20.907 1.00 73.94 87 LEU A N 1
ATOM 639 C CA . LEU A 1 87 ? 14.065 -4.389 -20.310 1.00 73.94 87 LEU A CA 1
ATOM 640 C C . LEU A 1 87 ? 15.056 -4.813 -21.394 1.00 73.94 87 LEU A C 1
ATOM 642 O O . LEU A 1 87 ? 14.598 -5.435 -22.380 1.00 73.94 87 LEU A O 1
#

Solvent-accessible surface area (backbone atoms only — not comparable to full-atom values): 5874 Å² total; per-residue (Å²): 137,83,80,72,90,74,79,69,88,81,86,80,86,61,65,29,58,33,37,88,86,43,42,88,81,36,73,57,35,65,48,57,78,55,81,92,46,45,62,57,67,71,39,90,84,50,52,69,69,68,46,56,72,57,63,42,53,59,85,72,95,81,86,84,78,58,51,50,75,63,48,78,40,87,88,56,83,59,73,64,47,74,36,78,54,88,132

Foldseek 3Di:
DDDDPDPDDDDDFQKDAEDPVCVVPDRIDTQDADPVCVCLCPPPPRDPVSNVVSSDHDDDDDDDADADPVLVDPVDDDPSNVDHDDD